Protein AF-A0A7J4RYA9-F1 (afdb_monomer_lite)

Radius of gyration: 19.78 Å; chains: 1; bounding box: 45×26×44 Å

Secondary structure (DSSP, 8-state):
-HHHHHHHHHHHHHHHHHHHT--HHHHHHHHHHHHHHHTSSSGGG-GGGSHHHHHHHHHHHHHHHHH-S-EEEEESS--HHHHHTS--SSEEEEE-

Sequence (96 aa):
MTDNLLSDLLAIQSTVRDYFGWSYEADMTSANEMSQLMSSTHPYGVSTWSPENRVNSMNLLKKRLQSAEKVVIVGASVEKSEVANLGAEDSVIIAA

Foldseek 3Di:
DVVVVVVVVVVVVVVVCVVVVNDPVNVVVVVVVQVVLLPDQQRVVPNCSGPVNVVVVVVVVVVCVVPDPEDEAEEADDDPVNVVPPPDDRYHYHYD

Structure (mmCIF, N/CA/C/O backbone):
data_AF-A0A7J4RYA9-F1
#
_entry.id   AF-A0A7J4RYA9-F1
#
loop_
_atom_site.group_PDB
_atom_site.id
_atom_site.type_symbol
_atom_site.label_atom_id
_atom_site.label_alt_id
_atom_site.label_comp_id
_atom_site.label_asym_id
_atom_site.label_entity_id
_atom_site.label_seq_id
_atom_site.pdbx_PDB_ins_code
_atom_site.Cartn_x
_atom_site.Cartn_y
_atom_site.Cartn_z
_atom_site.occupancy
_atom_site.B_iso_or_equiv
_atom_site.auth_seq_id
_atom_site.auth_comp_id
_atom_site.auth_asym_id
_atom_site.auth_atom_id
_atom_site.pdbx_PDB_model_num
ATOM 1 N N . MET A 1 1 ? 23.990 -2.170 11.857 1.00 53.31 1 MET A N 1
ATOM 2 C CA . MET A 1 1 ? 23.308 -3.442 11.502 1.00 53.31 1 MET A CA 1
ATOM 3 C C . MET A 1 1 ? 22.270 -3.253 10.395 1.00 53.31 1 MET A C 1
ATOM 5 O O . MET A 1 1 ? 22.134 -4.151 9.582 1.00 53.31 1 MET A O 1
ATOM 9 N N . THR A 1 2 ? 21.597 -2.103 10.303 1.00 60.44 2 THR A N 1
ATOM 10 C CA . THR A 1 2 ? 20.654 -1.746 9.221 1.00 60.44 2 THR A CA 1
ATOM 11 C C . THR A 1 2 ? 21.297 -1.602 7.837 1.00 60.44 2 THR A C 1
ATOM 13 O O . THR A 1 2 ? 20.691 -1.998 6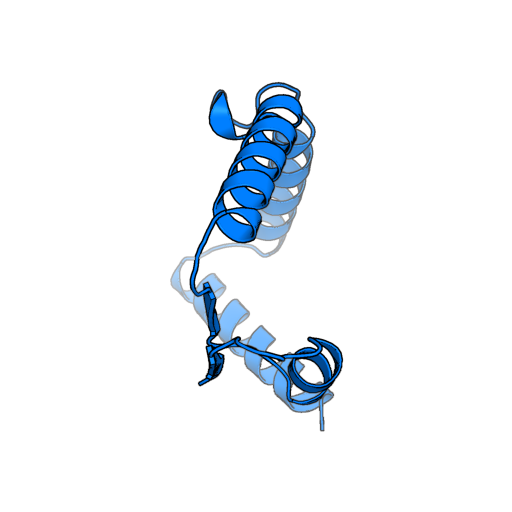.847 1.00 60.44 2 THR A O 1
ATOM 16 N N . ASP A 1 3 ? 22.536 -1.108 7.763 1.00 65.06 3 ASP A N 1
ATOM 17 C CA . ASP A 1 3 ? 23.209 -0.846 6.477 1.00 65.06 3 ASP A CA 1
ATOM 18 C C . ASP A 1 3 ? 23.494 -2.118 5.667 1.00 65.06 3 ASP A C 1
ATOM 20 O O . ASP A 1 3 ? 23.484 -2.088 4.437 1.00 65.06 3 ASP A O 1
ATOM 24 N N . ASN A 1 4 ? 23.697 -3.252 6.347 1.00 75.44 4 ASN A N 1
ATOM 25 C CA . ASN A 1 4 ? 23.933 -4.532 5.682 1.00 75.44 4 ASN A CA 1
ATOM 26 C C . ASN A 1 4 ? 22.638 -5.077 5.062 1.00 75.44 4 ASN A C 1
ATOM 28 O O . ASN A 1 4 ? 22.624 -5.468 3.905 1.00 75.44 4 ASN A O 1
ATOM 32 N N . LEU A 1 5 ? 21.517 -4.971 5.787 1.00 81.31 5 LEU A N 1
ATOM 33 C CA . LEU A 1 5 ? 20.204 -5.382 5.287 1.00 81.31 5 LEU A CA 1
ATOM 34 C C . LEU A 1 5 ? 19.766 -4.550 4.075 1.00 81.31 5 LEU A C 1
ATOM 36 O O . LEU A 1 5 ? 19.250 -5.096 3.104 1.00 81.31 5 LEU A O 1
ATOM 40 N N . LEU A 1 6 ? 19.978 -3.231 4.115 1.00 83.12 6 LEU A N 1
ATOM 41 C CA . LEU A 1 6 ? 19.673 -2.370 2.973 1.00 83.12 6 LEU A CA 1
ATOM 42 C C . LEU A 1 6 ? 20.514 -2.761 1.751 1.00 83.12 6 LEU A C 1
ATOM 44 O O . LEU A 1 6 ? 19.985 -2.836 0.644 1.00 83.12 6 LEU A O 1
ATOM 48 N N . SER A 1 7 ? 21.799 -3.050 1.961 1.00 88.94 7 SER A N 1
ATOM 49 C CA . SER A 1 7 ? 22.705 -3.495 0.897 1.00 88.94 7 SER A CA 1
ATOM 50 C C . SER A 1 7 ? 22.256 -4.828 0.291 1.00 88.94 7 SER A C 1
ATOM 52 O O . SER A 1 7 ? 22.202 -4.950 -0.932 1.00 88.94 7 SER A O 1
ATOM 54 N N . ASP A 1 8 ? 21.847 -5.787 1.124 1.00 91.25 8 ASP A N 1
ATOM 55 C CA . ASP A 1 8 ? 21.339 -7.090 0.683 1.00 91.25 8 ASP A CA 1
ATOM 56 C C . ASP A 1 8 ? 20.037 -6.955 -0.128 1.00 91.25 8 ASP A C 1
ATOM 58 O O . ASP A 1 8 ? 19.878 -7.573 -1.183 1.00 91.25 8 ASP A O 1
ATOM 62 N N . LEU A 1 9 ? 19.112 -6.095 0.312 1.00 89.44 9 LEU A N 1
ATOM 63 C CA . LEU A 1 9 ? 17.866 -5.827 -0.414 1.00 89.44 9 LEU A CA 1
ATOM 64 C C . LEU A 1 9 ? 18.124 -5.153 -1.766 1.00 89.44 9 LEU A C 1
ATOM 66 O O . LEU A 1 9 ? 17.499 -5.514 -2.765 1.00 89.44 9 LEU A O 1
ATOM 70 N N . LEU A 1 10 ? 19.056 -4.199 -1.818 1.00 89.75 10 LEU A N 1
ATOM 71 C CA . LEU A 1 10 ? 19.460 -3.565 -3.072 1.00 89.75 10 LEU A CA 1
ATOM 72 C C . LEU A 1 10 ? 20.134 -4.570 -4.012 1.00 89.75 10 LEU A C 1
ATOM 74 O O . LEU A 1 10 ? 19.862 -4.537 -5.210 1.00 89.75 10 LEU A O 1
ATOM 78 N N . ALA A 1 11 ? 20.935 -5.503 -3.489 1.00 93.56 11 ALA A N 1
ATOM 79 C CA . ALA A 1 11 ? 21.550 -6.563 -4.285 1.00 93.56 11 ALA A CA 1
ATOM 80 C C . ALA A 1 11 ? 20.502 -7.490 -4.927 1.00 93.56 11 ALA A C 1
ATOM 82 O O . ALA A 1 11 ? 20.623 -7.836 -6.107 1.00 93.56 11 ALA A O 1
ATOM 83 N N . ILE A 1 12 ? 19.436 -7.837 -4.196 1.00 93.81 12 ILE A N 1
ATOM 84 C CA . ILE A 1 12 ? 18.304 -8.596 -4.750 1.00 93.81 12 ILE A CA 1
ATOM 85 C C . ILE A 1 12 ? 17.628 -7.801 -5.871 1.00 93.81 12 ILE A C 1
ATOM 87 O O . ILE A 1 12 ? 17.401 -8.344 -6.951 1.00 93.81 12 ILE A O 1
ATOM 91 N N . GLN A 1 13 ? 17.343 -6.512 -5.655 1.00 91.31 13 GLN A N 1
ATOM 92 C CA . GLN A 1 13 ? 16.725 -5.680 -6.691 1.00 91.31 13 GLN A CA 1
ATOM 93 C C . GLN A 1 13 ? 17.603 -5.571 -7.945 1.00 91.31 13 GLN A C 1
ATOM 95 O O . GLN A 1 13 ? 17.087 -5.671 -9.055 1.00 91.31 13 GLN A O 1
ATOM 100 N N . SER A 1 14 ? 18.919 -5.401 -7.787 1.00 93.94 14 SER A N 1
ATOM 101 C CA . SER A 1 14 ? 19.863 -5.385 -8.912 1.00 93.94 14 SER A CA 1
ATOM 102 C C . SER A 1 14 ? 19.871 -6.715 -9.662 1.00 93.94 14 SER A C 1
ATOM 104 O O . SER A 1 14 ? 19.780 -6.718 -10.881 1.00 93.94 14 SER A O 1
ATOM 106 N N . THR A 1 15 ? 19.851 -7.843 -8.947 1.00 95.62 15 THR A N 1
ATOM 107 C CA . THR A 1 15 ? 19.776 -9.178 -9.567 1.00 95.62 15 THR A CA 1
ATOM 108 C C . THR A 1 15 ? 18.507 -9.344 -10.408 1.00 95.62 15 THR A C 1
ATOM 110 O O . THR A 1 15 ? 18.552 -9.892 -11.508 1.00 95.62 15 THR A O 1
ATOM 113 N N . VAL A 1 16 ? 17.365 -8.857 -9.912 1.00 94.12 16 VAL A N 1
ATOM 114 C CA . VAL A 1 16 ? 16.094 -8.877 -10.654 1.00 94.12 16 VAL A CA 1
ATOM 115 C C . VAL A 1 16 ? 16.185 -7.995 -11.901 1.00 94.12 16 VAL A C 1
ATOM 117 O O . VAL A 1 16 ? 15.801 -8.441 -12.982 1.00 94.12 16 VAL A O 1
ATOM 120 N N . ARG A 1 17 ? 16.729 -6.777 -11.775 1.00 95.19 17 ARG A N 1
ATOM 121 C CA . ARG A 1 17 ? 16.943 -5.873 -12.916 1.00 95.19 17 ARG A CA 1
ATOM 122 C C . ARG A 1 17 ? 17.803 -6.518 -13.992 1.00 95.19 17 ARG A C 1
ATOM 124 O O . ARG A 1 17 ? 17.385 -6.546 -15.146 1.00 95.19 17 ARG A O 1
ATOM 131 N N . ASP A 1 18 ? 18.936 -7.095 -13.607 1.00 96.06 18 ASP A N 1
ATOM 132 C CA . ASP A 1 18 ? 19.857 -7.762 -14.526 1.00 96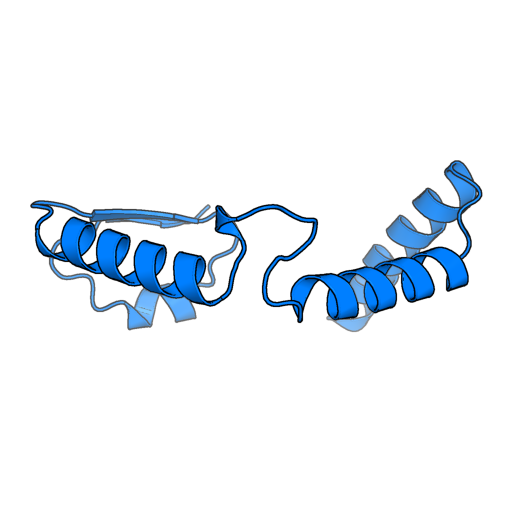.06 18 ASP A CA 1
ATOM 133 C C . ASP A 1 18 ? 19.180 -8.939 -15.242 1.00 96.06 18 ASP A C 1
ATOM 135 O O . ASP A 1 18 ? 19.308 -9.083 -16.457 1.00 96.06 18 ASP A O 1
ATOM 139 N N . TYR A 1 19 ? 18.406 -9.751 -14.511 1.00 96.69 19 TYR A N 1
ATOM 140 C CA . TYR A 1 19 ? 17.695 -10.899 -15.077 1.00 96.69 19 TYR A CA 1
ATOM 141 C C . TYR A 1 19 ? 16.656 -10.494 -16.133 1.00 96.69 19 TYR A C 1
ATOM 143 O O . TYR A 1 19 ? 16.547 -11.142 -17.174 1.00 96.69 19 TYR A O 1
ATOM 151 N N . PHE A 1 20 ? 15.891 -9.428 -15.880 1.00 95.25 20 PHE A N 1
ATOM 152 C CA . PHE A 1 20 ? 14.846 -8.961 -16.797 1.00 95.25 20 PHE A CA 1
ATOM 153 C C . PHE A 1 20 ? 15.323 -7.899 -17.801 1.00 95.25 20 PHE A C 1
ATOM 155 O O . PHE A 1 20 ? 14.548 -7.496 -18.671 1.00 95.25 20 PHE A O 1
ATOM 162 N N . GLY A 1 21 ? 16.575 -7.444 -17.705 1.00 95.81 21 GLY A N 1
ATOM 163 C CA . GLY A 1 21 ? 17.103 -6.339 -18.507 1.00 95.81 21 GLY A CA 1
ATOM 164 C C . GLY A 1 21 ? 16.437 -4.992 -18.201 1.00 95.81 21 GLY A C 1
ATOM 165 O O . GLY A 1 21 ? 16.318 -4.151 -19.093 1.00 95.81 21 GLY A O 1
ATOM 166 N N . TRP A 1 22 ? 15.954 -4.790 -16.972 1.00 95.12 22 TRP A N 1
ATOM 167 C CA . TRP A 1 22 ? 15.327 -3.537 -16.546 1.00 95.12 22 TRP A CA 1
ATOM 168 C C . TRP A 1 22 ? 16.378 -2.525 -16.104 1.00 95.12 22 TRP A C 1
ATOM 170 O O . TRP A 1 22 ? 17.299 -2.858 -15.361 1.00 95.12 22 TRP A O 1
ATOM 180 N N . SER A 1 23 ? 16.231 -1.272 -16.529 1.00 95.25 23 SER A N 1
ATOM 181 C CA . SER A 1 23 ? 17.106 -0.199 -16.066 1.00 95.25 23 SER A CA 1
ATOM 182 C C . SER A 1 23 ? 16.577 0.430 -14.779 1.00 95.25 23 SER A C 1
ATOM 184 O O . SER A 1 23 ? 15.373 0.458 -14.524 1.00 95.25 23 SER A O 1
ATOM 186 N N . TYR A 1 24 ? 17.479 0.987 -13.972 1.00 92.38 24 TYR A N 1
ATOM 187 C CA . TYR A 1 24 ? 17.086 1.763 -12.796 1.00 92.38 24 TYR A CA 1
ATOM 188 C C . TYR A 1 24 ? 16.239 2.988 -13.182 1.00 92.38 24 TYR A C 1
ATOM 190 O O . TYR A 1 24 ? 15.282 3.344 -12.495 1.00 92.38 24 TYR A O 1
ATOM 198 N N . GLU A 1 25 ? 16.553 3.617 -14.315 1.00 95.44 25 GLU A N 1
ATOM 199 C CA . GLU A 1 25 ? 15.799 4.749 -14.847 1.00 95.44 25 GLU A CA 1
ATOM 200 C C . GLU A 1 25 ? 14.353 4.359 -15.172 1.00 95.44 25 GLU A C 1
ATOM 202 O O . GLU A 1 25 ? 13.451 5.167 -14.962 1.00 95.44 25 GLU A O 1
ATOM 207 N N . ALA A 1 26 ? 14.112 3.129 -15.642 1.00 92.75 26 ALA A N 1
ATOM 208 C CA . ALA A 1 26 ? 12.765 2.635 -15.902 1.00 92.75 26 ALA A CA 1
ATOM 209 C C . ALA A 1 26 ? 11.953 2.495 -14.604 1.00 92.75 26 ALA A C 1
ATOM 211 O O . ALA A 1 26 ? 10.797 2.920 -14.574 1.00 92.75 26 ALA A O 1
ATOM 212 N N . ASP A 1 27 ? 12.561 1.999 -13.520 1.00 91.62 27 ASP A N 1
ATOM 213 C CA . ASP A 1 27 ? 11.916 1.946 -12.199 1.00 91.62 27 ASP A CA 1
ATOM 214 C C . ASP A 1 27 ? 11.540 3.349 -11.709 1.00 91.62 27 ASP A C 1
ATOM 216 O O . ASP A 1 27 ? 10.418 3.583 -11.253 1.00 91.62 27 ASP A O 1
ATOM 220 N N . MET A 1 28 ? 12.476 4.297 -11.828 1.00 94.31 28 MET A N 1
ATOM 221 C CA . MET A 1 28 ? 12.273 5.683 -11.410 1.00 94.31 28 MET A CA 1
ATOM 222 C C . MET A 1 28 ? 11.154 6.351 -12.217 1.00 94.31 28 MET A C 1
ATOM 224 O O . MET A 1 28 ? 10.267 6.986 -11.643 1.00 94.31 28 MET A O 1
ATOM 228 N N . THR A 1 29 ? 11.170 6.196 -13.542 1.00 96.44 29 THR A N 1
ATOM 229 C CA . THR A 1 29 ? 10.116 6.708 -14.426 1.00 96.44 29 THR A CA 1
ATOM 230 C C . THR A 1 29 ? 8.766 6.107 -14.053 1.00 96.44 29 THR A C 1
ATOM 232 O O . THR A 1 29 ? 7.828 6.855 -13.781 1.00 96.44 29 THR A O 1
ATOM 235 N N . SER A 1 30 ? 8.689 4.780 -13.920 1.00 94.62 30 SER A N 1
ATOM 236 C CA . SER A 1 30 ? 7.464 4.073 -13.535 1.00 94.62 30 SER A CA 1
ATOM 237 C C . SER A 1 30 ? 6.916 4.550 -12.183 1.00 94.62 30 SER A C 1
ATOM 239 O O . SER A 1 30 ? 5.711 4.762 -12.036 1.00 94.62 30 SER A O 1
ATOM 241 N N . ALA A 1 31 ? 7.775 4.750 -11.179 1.00 95.12 31 ALA A N 1
ATOM 242 C CA . ALA A 1 31 ? 7.358 5.236 -9.862 1.00 95.12 31 ALA A CA 1
ATOM 243 C C . ALA A 1 31 ? 6.801 6.671 -9.919 1.00 95.12 31 ALA A C 1
ATOM 245 O O . ALA A 1 31 ? 5.774 6.969 -9.300 1.00 95.12 31 ALA A O 1
ATOM 246 N N . ASN A 1 32 ? 7.444 7.552 -10.689 1.00 97.00 32 ASN A N 1
ATOM 247 C CA . ASN A 1 32 ? 6.994 8.933 -10.865 1.00 97.00 32 ASN A CA 1
ATOM 248 C C . ASN A 1 32 ? 5.664 9.009 -11.622 1.00 97.00 32 ASN A C 1
ATOM 250 O O . ASN A 1 32 ? 4.752 9.716 -11.188 1.00 97.00 32 ASN A O 1
ATOM 254 N N . GLU A 1 33 ? 5.522 8.252 -12.709 1.00 96.94 33 GLU A N 1
ATOM 255 C CA . GLU A 1 33 ? 4.274 8.155 -13.471 1.00 96.94 33 GLU A CA 1
ATOM 256 C C . GLU A 1 33 ? 3.134 7.620 -12.599 1.00 96.94 33 GLU A C 1
ATOM 258 O O . GLU A 1 33 ? 2.042 8.193 -12.576 1.00 96.94 33 GLU A O 1
ATOM 263 N N . MET A 1 34 ? 3.395 6.578 -11.803 1.00 96.19 34 MET A N 1
ATOM 264 C CA . MET A 1 34 ? 2.412 6.037 -10.866 1.00 96.19 34 MET A CA 1
ATOM 265 C C . MET A 1 34 ? 1.963 7.077 -9.839 1.00 96.19 34 MET A C 1
ATOM 267 O O . MET A 1 34 ? 0.763 7.199 -9.582 1.00 96.19 34 MET A O 1
ATOM 271 N N . SER 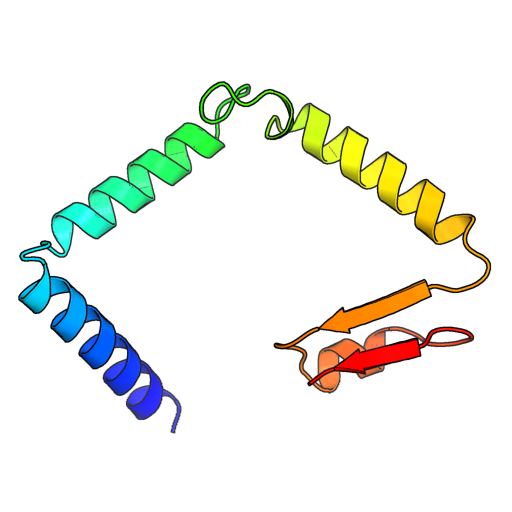A 1 35 ? 2.903 7.834 -9.271 1.00 95.69 35 SER A N 1
ATOM 272 C CA . SER A 1 35 ? 2.606 8.906 -8.317 1.00 95.69 35 SER A CA 1
ATOM 273 C C . SER A 1 35 ? 1.713 9.988 -8.939 1.00 95.69 35 SER A C 1
ATOM 275 O O . SER A 1 35 ? 0.701 10.389 -8.354 1.00 95.69 35 SER A O 1
ATOM 277 N N . GLN A 1 36 ? 2.022 10.406 -10.171 1.00 95.69 36 GLN A N 1
ATOM 278 C CA . GLN A 1 36 ? 1.209 11.373 -10.912 1.00 95.69 36 GLN A CA 1
ATOM 279 C C . GLN A 1 36 ? -0.199 10.836 -11.204 1.00 95.69 36 GLN A C 1
ATOM 281 O O . GLN A 1 36 ? -1.186 11.531 -10.958 1.00 95.69 36 GLN A O 1
ATOM 286 N N . LEU A 1 37 ? -0.315 9.586 -11.663 1.00 95.00 37 LEU A N 1
ATOM 287 C CA . LEU A 1 37 ? -1.603 8.953 -11.960 1.00 95.00 37 LEU A CA 1
ATOM 288 C C . LEU A 1 37 ? -2.470 8.789 -10.708 1.00 95.00 37 LEU A C 1
ATOM 290 O O . LEU A 1 37 ? -3.671 9.054 -10.757 1.00 95.00 37 LEU A O 1
ATOM 294 N N . MET A 1 38 ? -1.871 8.414 -9.577 1.00 93.94 38 MET A N 1
ATOM 295 C CA . MET A 1 38 ? -2.568 8.320 -8.289 1.00 93.94 38 MET A CA 1
ATOM 296 C C . MET A 1 38 ? -2.990 9.680 -7.724 1.00 93.94 38 MET A C 1
ATOM 298 O O . MET A 1 38 ? -3.903 9.738 -6.903 1.00 93.94 38 MET A O 1
ATOM 302 N N . SER A 1 39 ? -2.382 10.774 -8.188 1.00 91.38 39 SER A N 1
ATOM 303 C CA . SER A 1 39 ? -2.769 12.140 -7.808 1.00 91.38 39 SER A CA 1
ATOM 304 C C . SER A 1 39 ? -3.992 12.663 -8.581 1.00 91.38 39 SER A C 1
ATOM 306 O O . SER A 1 39 ? -4.499 13.743 -8.280 1.00 91.38 39 SER A O 1
ATOM 308 N N . SER A 1 40 ? -4.483 11.913 -9.574 1.00 92.75 40 SER A N 1
ATOM 309 C CA . SER A 1 40 ? -5.689 12.240 -10.342 1.00 92.75 40 SER A CA 1
ATOM 310 C C . SER A 1 40 ? -6.976 12.021 -9.536 1.00 92.75 40 SER A C 1
ATOM 312 O O . SER A 1 40 ? -7.029 11.231 -8.595 1.00 92.75 40 SER A O 1
ATOM 314 N N . THR A 1 41 ? -8.071 12.661 -9.958 1.00 92.69 41 THR A N 1
ATOM 315 C CA . THR A 1 41 ? -9.417 12.372 -9.429 1.00 92.69 41 THR A CA 1
ATOM 316 C C . THR A 1 41 ? -9.916 10.983 -9.827 1.00 92.69 41 THR A C 1
ATOM 318 O O . THR A 1 41 ? -10.764 10.426 -9.136 1.00 92.69 41 THR A O 1
ATOM 321 N N . HIS A 1 42 ? -9.374 10.410 -10.905 1.00 93.62 42 HIS A N 1
ATOM 322 C CA . HIS A 1 42 ? -9.694 9.065 -11.389 1.00 93.62 42 HIS A CA 1
ATOM 323 C C . HIS A 1 42 ? -8.404 8.273 -11.653 1.00 93.62 42 HIS A C 1
ATOM 325 O O . HIS A 1 42 ? -8.017 8.106 -12.816 1.00 93.62 42 HIS A O 1
ATOM 331 N N . PRO A 1 43 ? -7.708 7.796 -10.600 1.00 95.75 43 PRO A N 1
ATOM 332 C CA . PRO A 1 43 ? -6.473 7.037 -10.757 1.00 95.75 43 PRO A CA 1
ATOM 333 C C . PRO A 1 43 ? -6.665 5.822 -11.657 1.00 95.75 43 PRO A C 1
ATOM 335 O O . PRO A 1 43 ? -7.530 4.986 -11.400 1.00 95.75 43 PRO A O 1
ATOM 338 N N . TYR A 1 44 ? -5.881 5.740 -12.735 1.00 94.19 44 TYR A N 1
ATOM 339 C CA . TYR A 1 44 ? -5.957 4.662 -13.732 1.00 94.19 44 TYR A CA 1
ATOM 340 C C . TYR A 1 44 ? -7.362 4.425 -14.334 1.00 94.19 44 TYR A C 1
ATOM 342 O O . TYR A 1 44 ? -7.635 3.354 -14.869 1.00 94.19 44 TYR A O 1
ATOM 350 N N . GLY A 1 45 ? -8.283 5.395 -14.235 1.00 94.19 45 GLY A N 1
ATOM 351 C CA . GLY A 1 45 ? -9.689 5.210 -14.621 1.00 94.19 45 GLY A CA 1
ATOM 352 C C . GLY A 1 45 ? -10.485 4.277 -13.694 1.00 94.19 45 GLY A C 1
ATOM 353 O O . GLY A 1 45 ? -11.642 3.965 -13.979 1.00 94.19 45 GLY A O 1
ATOM 354 N N . VAL A 1 46 ? -9.902 3.845 -12.573 1.00 95.12 46 VAL A N 1
ATOM 355 C CA . VAL A 1 46 ? -10.548 2.979 -11.585 1.00 95.12 46 VAL A CA 1
ATOM 356 C C . VAL A 1 46 ? -11.296 3.852 -10.586 1.00 95.12 46 VAL A C 1
ATOM 358 O O . VAL A 1 46 ? -10.708 4.482 -9.708 1.00 95.12 46 VAL A O 1
ATOM 361 N N . SER A 1 47 ? -12.624 3.891 -10.703 1.00 91.50 47 SER A N 1
ATOM 362 C CA . SER A 1 47 ? -13.464 4.773 -9.883 1.00 91.50 47 SER A CA 1
ATOM 363 C C . SER A 1 47 ? -13.286 4.542 -8.380 1.00 91.50 47 SER A C 1
ATOM 365 O O . SER A 1 47 ? -13.228 5.505 -7.620 1.00 91.50 47 SER A O 1
ATOM 367 N N . THR A 1 48 ? -13.139 3.293 -7.935 1.00 92.31 48 THR A N 1
ATOM 368 C CA . THR A 1 48 ? -12.967 2.947 -6.513 1.00 92.31 48 THR A CA 1
ATOM 369 C C . THR A 1 48 ? -11.651 3.445 -5.918 1.00 92.31 48 THR A C 1
ATOM 371 O O . THR A 1 48 ? -11.543 3.532 -4.696 1.00 92.31 48 THR A O 1
ATOM 374 N N . TRP A 1 49 ? -10.670 3.801 -6.752 1.00 94.12 49 TRP A N 1
ATOM 375 C CA . TRP A 1 49 ? -9.392 4.369 -6.322 1.00 94.12 49 TRP A CA 1
ATOM 376 C C . TRP A 1 49 ? -9.427 5.894 -6.204 1.00 94.12 49 TRP A C 1
ATOM 378 O O . TRP A 1 49 ? -8.444 6.488 -5.766 1.00 94.12 49 TRP A O 1
ATOM 388 N N . SER A 1 50 ? -10.543 6.545 -6.554 1.00 95.00 50 SER A N 1
ATOM 389 C CA . SER A 1 50 ? -10.662 7.994 -6.399 1.00 95.00 50 SER A CA 1
ATOM 390 C C . SER A 1 50 ? -10.509 8.414 -4.929 1.00 95.00 50 SER A C 1
ATOM 392 O O . SER A 1 50 ? -10.932 7.686 -4.021 1.00 95.00 50 SER A O 1
ATOM 394 N N . PRO A 1 51 ? -9.965 9.615 -4.658 1.00 92.62 51 PRO A N 1
ATOM 395 C CA . PRO A 1 51 ? -9.876 10.140 -3.296 1.00 92.62 51 PRO A CA 1
ATOM 396 C C . PRO A 1 51 ? -11.231 10.170 -2.574 1.00 92.62 51 PRO A C 1
ATOM 398 O O . PRO A 1 51 ? -11.316 9.838 -1.392 1.00 92.62 51 PRO A O 1
ATOM 401 N N . GLU A 1 52 ? -12.304 10.503 -3.294 1.00 94.50 52 GLU A N 1
ATOM 402 C CA . GLU A 1 52 ? -13.671 10.498 -2.771 1.00 94.50 52 GLU A CA 1
ATOM 403 C C . GLU A 1 52 ? -14.120 9.087 -2.364 1.00 94.50 52 GLU A C 1
ATOM 405 O O . GLU A 1 52 ? -14.576 8.870 -1.239 1.00 94.50 52 GLU A O 1
ATOM 410 N N . ASN A 1 53 ? -13.934 8.094 -3.239 1.00 94.69 53 ASN A N 1
ATOM 411 C CA . ASN A 1 53 ? -14.338 6.722 -2.945 1.00 94.69 53 ASN A CA 1
ATOM 412 C C . ASN A 1 53 ? -13.474 6.073 -1.867 1.00 94.69 53 ASN A C 1
ATOM 414 O O . ASN A 1 53 ? -13.983 5.256 -1.094 1.00 94.69 53 ASN A O 1
ATOM 418 N N . ARG A 1 54 ? -12.209 6.485 -1.734 1.00 92.88 54 ARG A N 1
ATOM 419 C CA . ARG A 1 54 ? -11.372 6.130 -0.586 1.00 92.88 54 ARG A CA 1
ATOM 420 C C . ARG A 1 54 ? -11.993 6.636 0.718 1.00 92.88 54 ARG A C 1
ATOM 422 O O . ARG A 1 54 ? -12.126 5.853 1.658 1.00 92.88 54 ARG A O 1
ATOM 429 N N . VAL A 1 55 ? -12.417 7.902 0.779 1.00 94.62 55 VAL A N 1
ATOM 430 C CA . VAL A 1 55 ? -13.086 8.470 1.966 1.00 94.62 55 VAL A CA 1
ATOM 431 C C . VAL A 1 55 ? -14.394 7.734 2.265 1.00 94.62 55 VAL A C 1
ATOM 433 O O . VAL A 1 55 ? -14.631 7.336 3.408 1.00 94.62 55 VAL A O 1
ATOM 436 N N . ASN A 1 56 ? -15.214 7.476 1.245 1.00 96.19 56 ASN A N 1
ATOM 437 C CA . ASN A 1 56 ? -16.468 6.734 1.397 1.00 96.19 56 ASN A CA 1
ATOM 438 C C . ASN A 1 56 ? -16.233 5.313 1.929 1.00 96.19 56 ASN A C 1
ATOM 440 O O . ASN A 1 56 ? -16.897 4.883 2.876 1.00 96.19 56 ASN A O 1
ATOM 444 N N . SER A 1 57 ? -15.242 4.610 1.376 1.00 94.81 57 SER A N 1
ATOM 445 C CA . SER A 1 57 ? -14.862 3.261 1.805 1.00 94.81 57 SER A CA 1
ATOM 446 C C . SER A 1 57 ? -14.361 3.247 3.249 1.00 94.81 57 SER A C 1
ATOM 448 O O . SER A 1 57 ? -14.759 2.378 4.024 1.00 94.81 57 SER A O 1
ATOM 450 N N . MET A 1 58 ? -13.557 4.238 3.649 1.00 94.31 58 MET A N 1
ATOM 451 C CA . MET A 1 58 ? -13.093 4.391 5.034 1.00 94.31 58 MET A CA 1
ATOM 452 C C . MET A 1 58 ? -14.238 4.663 6.007 1.00 94.31 58 MET A C 1
ATOM 454 O O . MET A 1 58 ? -14.301 4.043 7.069 1.00 94.31 58 MET A O 1
ATOM 458 N N . ASN A 1 59 ? -15.186 5.524 5.640 1.00 95.56 59 ASN A N 1
ATOM 459 C CA . ASN A 1 59 ? -16.361 5.792 6.465 1.00 95.56 59 ASN A CA 1
ATOM 460 C C . ASN A 1 59 ? -17.242 4.547 6.628 1.00 95.56 59 ASN A C 1
ATOM 462 O O . ASN A 1 59 ? -17.732 4.271 7.725 1.00 95.56 59 ASN A O 1
ATOM 466 N N . LEU A 1 60 ? -17.433 3.777 5.554 1.00 95.88 60 LEU A N 1
ATOM 467 C CA . LEU A 1 60 ? -18.187 2.527 5.600 1.00 95.88 60 LEU A CA 1
ATOM 468 C C . LEU A 1 60 ? -17.483 1.477 6.464 1.00 95.88 60 LEU A C 1
ATOM 470 O O . LEU A 1 60 ? -18.131 0.836 7.292 1.00 95.88 60 LEU A O 1
ATOM 474 N N . LEU A 1 61 ? -16.167 1.326 6.299 1.00 92.56 61 LEU A N 1
ATOM 475 C CA . LEU A 1 61 ? -15.358 0.420 7.108 1.00 92.56 61 LEU A CA 1
ATOM 476 C C . LEU A 1 61 ? -15.446 0.791 8.591 1.00 92.56 61 LEU A C 1
ATOM 478 O O . LEU A 1 61 ? -15.750 -0.072 9.409 1.00 92.56 61 LEU A O 1
ATOM 482 N N . LYS A 1 62 ? -15.282 2.075 8.929 1.00 90.62 62 LYS A N 1
ATOM 483 C CA . LYS A 1 62 ? -15.409 2.570 10.305 1.00 90.62 62 LYS A CA 1
ATOM 484 C C . LYS A 1 62 ? -16.764 2.211 10.913 1.00 90.62 62 LYS A C 1
ATOM 486 O O . LYS A 1 62 ? -16.801 1.661 12.008 1.00 90.62 62 LYS A O 1
ATOM 491 N N . LYS A 1 63 ? -17.864 2.459 10.193 1.00 92.88 63 LYS A N 1
ATOM 492 C CA . LYS A 1 63 ? -19.215 2.100 10.658 1.00 92.88 63 LYS A CA 1
ATOM 493 C C . LYS A 1 63 ? -19.341 0.602 10.928 1.00 92.88 63 LYS A C 1
ATOM 495 O O . LYS A 1 63 ? -19.849 0.223 11.975 1.00 92.88 63 LYS A O 1
ATOM 500 N N . ARG A 1 64 ? -18.851 -0.239 10.008 1.00 92.62 64 ARG A N 1
ATOM 501 C CA . ARG A 1 64 ? -18.891 -1.704 10.150 1.00 92.62 64 ARG A CA 1
ATOM 502 C C . ARG A 1 64 ? -18.109 -2.179 11.369 1.00 92.62 64 ARG A C 1
ATOM 504 O O . ARG A 1 64 ? -18.631 -2.985 12.128 1.00 92.62 64 ARG A O 1
ATOM 511 N N . LEU A 1 65 ? -16.902 -1.652 11.566 1.00 87.44 65 LEU A N 1
ATOM 512 C CA . LEU A 1 65 ? -16.057 -1.989 12.712 1.00 87.44 65 LEU A CA 1
ATOM 513 C C . LEU A 1 65 ? -16.701 -1.564 14.037 1.00 87.44 65 LEU A C 1
ATOM 515 O O . LEU A 1 65 ? -16.691 -2.338 14.982 1.00 87.44 65 LEU A O 1
ATOM 519 N N . GLN A 1 66 ? -17.319 -0.381 14.095 1.00 86.31 66 GLN A N 1
ATOM 520 C CA . GLN A 1 66 ? -18.011 0.107 15.296 1.00 86.31 66 GLN A CA 1
ATOM 521 C C . GLN A 1 66 ? -19.278 -0.688 15.637 1.00 86.31 66 GLN A C 1
ATOM 523 O O . GLN A 1 66 ? -19.667 -0.744 16.797 1.00 86.31 66 GLN A O 1
ATOM 528 N N . SER A 1 67 ? -19.943 -1.264 14.633 1.00 89.44 67 SER A N 1
ATOM 529 C CA . SER A 1 67 ? -21.130 -2.104 14.831 1.00 89.44 67 SER A CA 1
ATOM 530 C C . SER A 1 67 ? -20.811 -3.580 15.074 1.00 89.44 67 SER A C 1
ATOM 532 O O . SER A 1 67 ? -21.726 -4.362 15.316 1.00 89.44 67 SER A O 1
ATOM 534 N N . ALA A 1 68 ? -19.550 -3.987 14.920 1.00 88.06 68 ALA A N 1
ATOM 535 C CA . ALA A 1 68 ? -19.162 -5.378 15.063 1.00 88.06 68 ALA A CA 1
ATOM 536 C C . ALA A 1 68 ? -19.090 -5.753 16.545 1.00 88.06 68 ALA A C 1
ATOM 538 O O . ALA A 1 68 ? -18.494 -5.038 17.342 1.00 88.06 68 ALA A O 1
ATOM 539 N N . GLU A 1 69 ? -19.646 -6.911 16.896 1.00 86.56 69 GLU A N 1
ATOM 540 C CA . GLU A 1 69 ? -19.512 -7.487 18.241 1.00 86.56 69 GLU A CA 1
ATOM 541 C C . GLU A 1 69 ? -18.051 -7.836 18.561 1.00 86.56 69 GLU A C 1
ATOM 543 O O . GLU A 1 69 ? -17.617 -7.756 19.704 1.00 86.56 69 GLU A O 1
ATOM 548 N N . LYS A 1 70 ? -17.277 -8.208 17.535 1.00 83.12 70 LYS A N 1
ATOM 549 C CA . LYS A 1 70 ? -15.866 -8.557 17.661 1.00 83.12 70 LYS A CA 1
ATOM 550 C C . LYS A 1 70 ? -15.096 -8.162 16.411 1.00 83.12 70 LYS A C 1
ATOM 552 O O . LYS A 1 70 ? -15.532 -8.438 15.292 1.00 83.12 70 LYS A O 1
ATOM 557 N N . VAL A 1 71 ? -13.912 -7.588 16.607 1.00 80.38 71 VAL A N 1
ATOM 558 C CA . VAL A 1 71 ? -12.959 -7.279 15.537 1.00 80.38 71 VAL A CA 1
ATOM 559 C C . VAL A 1 71 ? -11.701 -8.121 15.731 1.00 8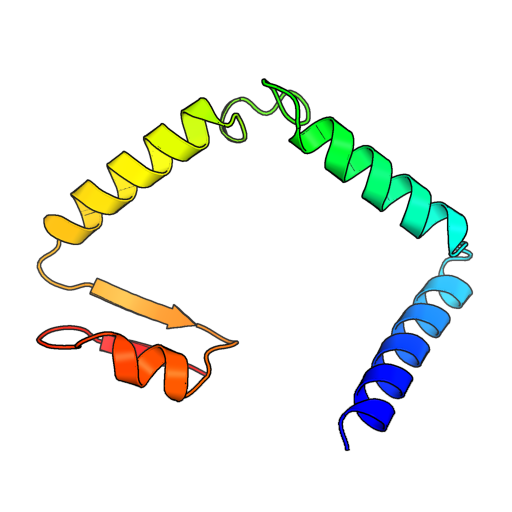0.38 71 VAL A C 1
ATOM 561 O O . VAL A 1 71 ? -11.140 -8.188 16.825 1.00 80.38 71 VAL A O 1
ATOM 564 N N . VAL A 1 72 ? -11.267 -8.783 14.656 1.00 81.56 72 VAL A N 1
ATOM 565 C CA . VAL A 1 72 ? -10.009 -9.534 14.613 1.00 81.56 72 VAL A CA 1
ATOM 566 C C . VAL A 1 72 ? -9.098 -8.894 13.577 1.00 81.56 72 VAL A C 1
ATOM 568 O O . VAL A 1 72 ? -9.490 -8.765 12.417 1.00 81.56 72 VAL A O 1
ATOM 571 N N . ILE A 1 73 ? -7.896 -8.489 13.987 1.00 76.88 73 ILE A N 1
ATOM 572 C CA . ILE A 1 73 ? -6.895 -7.887 13.096 1.00 76.88 73 ILE A CA 1
ATOM 573 C C . ILE A 1 73 ? -5.773 -8.898 12.888 1.00 76.88 73 ILE A C 1
ATOM 575 O O . ILE A 1 73 ? -5.194 -9.381 13.860 1.00 76.88 73 ILE A O 1
ATOM 579 N N . VAL A 1 74 ? -5.470 -9.211 11.626 1.00 80.75 74 VAL A N 1
ATOM 580 C CA . VAL A 1 74 ? -4.376 -10.112 11.247 1.00 80.75 74 VAL A CA 1
ATOM 581 C C . VAL A 1 74 ? -3.334 -9.330 10.453 1.00 80.75 74 VAL A C 1
ATOM 583 O O . VAL A 1 74 ? -3.676 -8.738 9.430 1.00 80.75 74 VAL A O 1
ATOM 586 N N . GLY A 1 75 ? -2.083 -9.312 10.915 1.00 74.69 75 GLY A N 1
ATOM 587 C CA . GLY A 1 75 ? -0.985 -8.585 10.269 1.00 74.69 75 GLY A CA 1
ATOM 588 C C . GLY A 1 75 ? 0.294 -9.417 10.204 1.00 74.69 75 GLY A C 1
ATOM 589 O O . GLY A 1 75 ? 0.648 -10.063 11.180 1.00 74.69 75 GLY A O 1
ATOM 590 N N . ALA A 1 76 ? 0.986 -9.392 9.063 1.00 78.12 76 ALA A N 1
ATOM 591 C CA . ALA A 1 76 ? 2.244 -10.125 8.842 1.00 78.12 76 ALA A CA 1
ATOM 592 C C . ALA A 1 76 ? 3.509 -9.252 9.011 1.00 78.12 76 ALA A C 1
ATOM 594 O O . ALA A 1 76 ? 4.619 -9.662 8.699 1.00 78.12 76 ALA A O 1
ATOM 595 N N . SER A 1 77 ? 3.329 -7.985 9.383 1.00 78.69 77 SER A N 1
ATOM 596 C CA . SER A 1 77 ? 4.400 -6.991 9.503 1.00 78.69 77 SER A CA 1
ATOM 597 C C . SER A 1 77 ? 3.984 -5.958 10.543 1.00 78.69 77 SER A C 1
ATOM 599 O O . SER A 1 77 ? 3.775 -4.791 10.220 1.00 78.69 77 SER A O 1
ATOM 601 N N . VAL A 1 78 ? 3.759 -6.427 11.769 1.00 74.19 78 VAL A N 1
ATOM 602 C CA . VAL A 1 78 ? 3.389 -5.583 12.906 1.00 74.19 78 VAL A CA 1
ATOM 603 C C . VAL A 1 78 ? 4.515 -5.615 13.933 1.00 74.19 78 VAL A C 1
ATOM 605 O O . VAL A 1 78 ? 5.004 -6.684 14.309 1.00 74.19 78 VAL A O 1
ATOM 608 N N . GLU A 1 79 ? 4.904 -4.448 14.425 1.00 76.69 79 GLU A N 1
ATOM 609 C CA . GLU A 1 79 ? 5.811 -4.332 15.554 1.00 76.69 79 GLU A CA 1
ATOM 610 C C . GLU A 1 79 ? 5.049 -4.416 16.882 1.00 76.69 79 GLU A C 1
ATOM 612 O O . GLU A 1 79 ? 3.904 -3.985 17.036 1.00 76.69 79 GLU A O 1
ATOM 617 N N . LYS A 1 80 ? 5.720 -4.933 17.915 1.00 71.56 80 LYS A N 1
ATOM 618 C CA . LYS A 1 80 ? 5.144 -5.043 19.265 1.00 71.56 80 LYS A CA 1
ATOM 619 C C . LYS A 1 80 ? 4.681 -3.687 19.823 1.00 71.56 80 LYS A C 1
ATOM 621 O O . LYS A 1 80 ? 3.704 -3.629 20.567 1.00 71.56 80 LYS A O 1
ATOM 626 N N . SER A 1 81 ? 5.389 -2.615 19.474 1.00 77.81 81 SER A N 1
ATOM 627 C CA . SER A 1 81 ? 5.082 -1.223 19.828 1.00 77.81 81 SER A CA 1
ATOM 628 C C . SER A 1 81 ? 3.748 -0.754 19.239 1.00 77.81 81 SER A C 1
ATOM 630 O O . SER A 1 81 ? 2.991 -0.060 19.915 1.00 77.81 81 SER A O 1
ATOM 632 N N . GLU A 1 82 ? 3.430 -1.169 18.014 1.00 71.50 82 GLU A N 1
ATOM 633 C CA . GLU A 1 82 ? 2.189 -0.818 17.321 1.00 71.50 82 GLU A CA 1
ATOM 634 C C . GLU A 1 82 ? 0.983 -1.503 17.970 1.00 71.50 82 GLU A C 1
ATOM 636 O O . GLU A 1 82 ? -0.069 -0.887 18.118 1.00 71.50 82 GLU A O 1
ATOM 641 N N . VAL A 1 83 ? 1.156 -2.741 18.448 1.00 73.06 83 VAL A N 1
ATOM 642 C CA . VAL A 1 83 ? 0.105 -3.494 19.155 1.00 73.06 83 VAL A CA 1
ATOM 643 C C . VAL A 1 83 ? -0.138 -2.963 20.562 1.00 73.06 83 VAL A C 1
ATOM 645 O O . VAL A 1 83 ? -1.286 -2.872 20.996 1.00 73.06 83 VAL A O 1
ATOM 648 N N . ALA A 1 84 ? 0.924 -2.588 21.277 1.00 71.75 84 ALA A N 1
ATOM 649 C CA . ALA A 1 84 ? 0.826 -2.103 22.654 1.00 71.75 84 ALA A CA 1
ATOM 650 C C . ALA A 1 84 ? -0.058 -0.848 22.788 1.00 71.75 84 ALA A C 1
ATOM 652 O O . ALA A 1 84 ? -0.675 -0.639 23.830 1.00 71.75 84 ALA A O 1
ATOM 653 N N . ASN A 1 85 ? -0.159 -0.047 21.724 1.00 68.62 85 ASN A N 1
ATOM 654 C CA . ASN A 1 85 ? -0.950 1.182 21.697 1.00 68.62 85 ASN A CA 1
ATOM 655 C C . ASN A 1 85 ? -2.425 0.972 21.312 1.00 68.62 85 ASN A C 1
ATOM 657 O O . ASN A 1 85 ? -3.197 1.927 21.365 1.00 68.62 85 ASN A O 1
ATOM 661 N N . LEU A 1 86 ? -2.840 -0.242 20.924 1.00 68.31 86 LEU A N 1
ATOM 662 C CA . LEU A 1 86 ? -4.181 -0.484 20.374 1.00 68.31 86 LEU A CA 1
ATOM 663 C C . LEU A 1 86 ? -5.303 -0.561 21.419 1.00 68.31 86 LEU A C 1
ATOM 665 O O . LEU A 1 86 ? -6.457 -0.656 21.017 1.00 68.31 86 LEU A O 1
ATOM 669 N N . GLY A 1 87 ? -5.004 -0.487 22.724 1.00 62.25 87 GLY A N 1
ATOM 670 C CA . GLY A 1 87 ? -6.032 -0.436 23.775 1.00 62.25 87 GLY A CA 1
ATOM 671 C C . GLY A 1 87 ? -7.047 -1.577 23.643 1.00 62.25 87 GLY A C 1
ATOM 672 O O . GLY A 1 87 ? -8.235 -1.338 23.464 1.00 62.25 87 GLY A O 1
ATOM 673 N N . ALA A 1 88 ? -6.552 -2.815 23.634 1.00 58.28 88 ALA A N 1
ATOM 674 C CA . ALA A 1 88 ? -7.300 -4.006 23.242 1.00 58.28 88 ALA A CA 1
ATOM 675 C C . ALA A 1 88 ? -8.223 -4.552 24.347 1.00 58.28 88 ALA A C 1
ATOM 677 O O . ALA A 1 88 ? -8.126 -5.726 24.707 1.00 58.28 88 ALA A O 1
ATOM 678 N N . GLU A 1 89 ? -9.132 -3.737 24.876 1.00 59.50 89 GLU A N 1
ATOM 679 C CA . GLU A 1 89 ? -10.312 -4.317 25.522 1.00 59.50 89 GLU A CA 1
ATOM 680 C C . GLU A 1 89 ? -11.202 -4.909 24.405 1.00 59.50 89 GLU A C 1
ATOM 682 O O . GLU A 1 89 ? -11.486 -4.258 23.400 1.00 59.50 89 GLU A O 1
ATOM 687 N N . ASP A 1 90 ? -11.511 -6.204 24.511 1.00 60.75 90 ASP A N 1
ATOM 688 C CA . ASP A 1 90 ? -12.362 -6.990 23.595 1.00 60.75 90 ASP A CA 1
ATOM 689 C C . ASP A 1 90 ? -11.888 -7.189 22.135 1.00 60.75 90 ASP A C 1
ATOM 691 O O . ASP A 1 90 ? -12.669 -7.565 21.256 1.00 60.75 90 ASP A O 1
ATOM 695 N N . SER A 1 91 ? -10.589 -7.042 21.855 1.00 66.00 91 SER A N 1
ATOM 696 C CA . SER A 1 91 ? -10.009 -7.286 20.517 1.00 66.00 91 SER A CA 1
ATOM 697 C C . SER A 1 91 ? -9.096 -8.518 20.471 1.00 66.00 91 SER A C 1
ATOM 699 O O . SER A 1 91 ? -8.353 -8.791 21.411 1.00 66.00 91 SE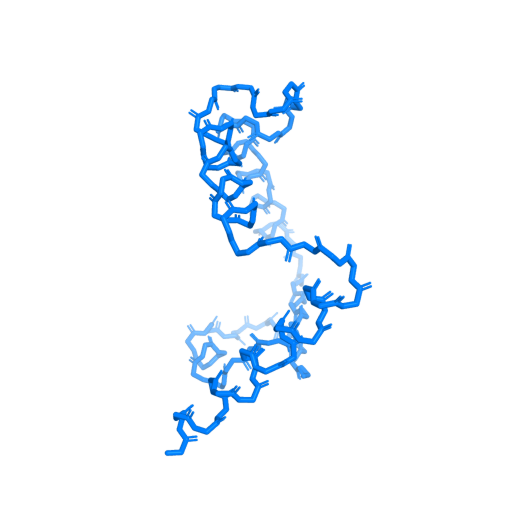R A O 1
ATOM 701 N N . VAL A 1 92 ? -9.100 -9.256 19.351 1.00 63.91 92 VAL A N 1
ATOM 702 C CA . VAL A 1 92 ? -8.113 -10.324 19.082 1.00 63.91 92 VAL A CA 1
ATOM 703 C C . VAL A 1 92 ? -7.181 -9.869 17.966 1.00 63.91 92 VAL A C 1
ATOM 705 O O . VAL A 1 92 ? -7.622 -9.614 16.848 1.00 63.91 92 VAL A O 1
ATOM 708 N N . ILE A 1 93 ? -5.886 -9.782 18.261 1.00 67.50 93 ILE A N 1
ATOM 709 C CA . ILE A 1 93 ? -4.856 -9.406 17.288 1.00 67.50 93 ILE A CA 1
ATOM 710 C C . ILE A 1 93 ? -3.975 -10.628 17.040 1.00 67.50 93 ILE A C 1
ATOM 712 O O . ILE A 1 93 ? -3.412 -11.190 17.977 1.00 67.50 93 ILE A O 1
ATOM 716 N N . ILE A 1 94 ? -3.869 -11.038 15.778 1.00 63.47 94 ILE A N 1
ATOM 717 C CA . ILE A 1 94 ? -2.980 -12.111 15.332 1.00 63.47 94 ILE A CA 1
ATOM 718 C C . ILE A 1 94 ? -1.884 -11.455 14.495 1.00 63.47 94 ILE A C 1
ATOM 720 O O . ILE A 1 94 ? -2.113 -11.066 13.352 1.00 63.47 94 ILE A O 1
ATOM 724 N N . ALA A 1 95 ? -0.702 -11.305 15.079 1.00 65.56 95 ALA A N 1
ATOM 725 C CA . ALA A 1 95 ? 0.480 -10.840 14.368 1.00 65.56 95 ALA A CA 1
ATOM 726 C C . ALA A 1 95 ? 1.450 -12.010 14.172 1.00 65.56 95 ALA A C 1
ATOM 728 O O . ALA A 1 95 ? 1.672 -12.765 15.123 1.00 65.56 95 ALA A O 1
ATOM 729 N N . ALA A 1 96 ? 1.979 -12.173 12.960 1.00 55.56 96 ALA A N 1
ATOM 730 C CA . ALA A 1 96 ? 2.920 -13.230 12.582 1.00 5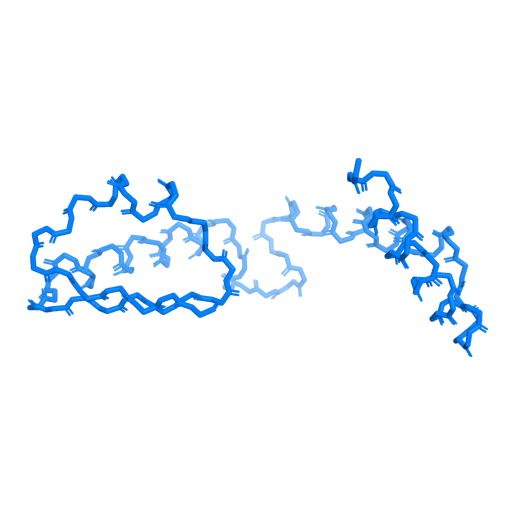5.56 96 ALA A CA 1
ATOM 731 C C . ALA A 1 96 ? 4.134 -12.648 11.857 1.00 55.56 96 ALA A C 1
ATOM 733 O O . ALA A 1 96 ? 3.945 -11.630 11.155 1.00 55.56 96 ALA A O 1
#

pLDDT: mean 85.61, std 12.11, range [53.31, 97.0]